Protein AF-A0A533V369-F1 (afdb_monomer_lite)

Foldseek 3Di:
DDDDDDDPLVVLVVVVVVCVVVLVPDDPVCNVVVVVVSVVVNLVSVLVVVVVDPDDDCPPPNVVSVVVVVVVVVVD

Radius of gyration: 15.68 Å; chains: 1; bounding box: 37×29×40 Å

Secondary structure (DSSP, 8-state):
---PPPPHHHHHHHHHHHTHHHHHHS-HHHHHHHHHHHHHHHHHHHHHHHHTS--SS-HHHHHHHHHHHHHHHTT-

Structure (mmCIF, N/CA/C/O backbone):
data_AF-A0A533V369-F1
#
_entry.id   AF-A0A533V369-F1
#
loop_
_atom_site.group_PDB
_atom_site.id
_atom_site.type_symbol
_atom_site.label_atom_id
_atom_site.label_alt_id
_atom_site.label_comp_id
_atom_site.label_asym_id
_atom_site.label_entity_id
_atom_site.label_seq_id
_atom_site.pdbx_PDB_ins_code
_atom_site.Cartn_x
_atom_site.Cartn_y
_atom_site.Cartn_z
_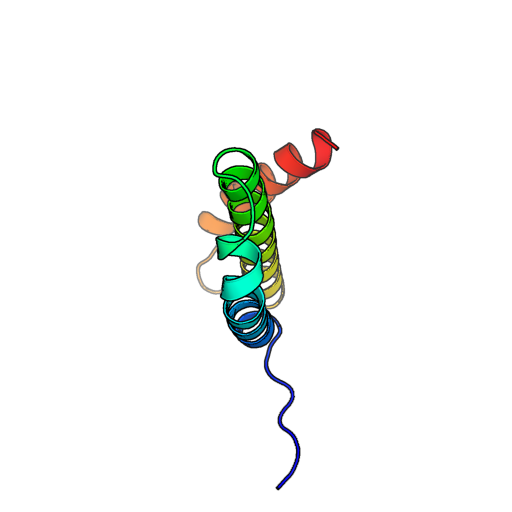atom_site.occupancy
_atom_site.B_iso_or_equiv
_atom_site.auth_seq_id
_atom_site.auth_comp_id
_atom_site.auth_asym_id
_atom_site.auth_atom_id
_atom_site.pdbx_PDB_model_num
ATOM 1 N N . MET A 1 1 ? -4.420 -15.846 -24.602 1.00 53.47 1 MET A N 1
ATOM 2 C CA . MET A 1 1 ? -3.695 -14.625 -24.192 1.00 53.47 1 MET A CA 1
ATOM 3 C C . MET A 1 1 ? -2.957 -14.917 -22.895 1.00 53.47 1 MET A C 1
ATOM 5 O O . MET A 1 1 ? -3.598 -15.348 -21.943 1.00 53.47 1 MET A O 1
ATOM 9 N N . GLY A 1 2 ? -1.627 -14.805 -22.888 1.00 58.69 2 GLY A N 1
ATOM 10 C CA . GLY A 1 2 ? -0.803 -15.114 -21.714 1.00 58.69 2 GLY A CA 1
ATOM 11 C C . GLY A 1 2 ? -1.094 -14.159 -2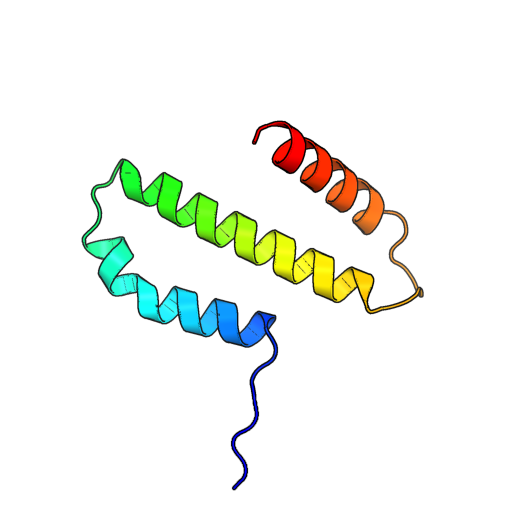0.557 1.00 58.69 2 GLY A C 1
ATOM 12 O O . GLY A 1 2 ? -1.345 -12.976 -20.775 1.00 58.69 2 GLY A O 1
ATOM 13 N N . ARG A 1 3 ? -1.100 -14.675 -19.325 1.00 70.25 3 ARG A N 1
ATOM 14 C CA . ARG A 1 3 ? -1.262 -13.862 -18.115 1.00 70.25 3 ARG A CA 1
ATOM 15 C C . ARG A 1 3 ? -0.020 -12.979 -17.955 1.00 70.25 3 ARG A C 1
ATOM 17 O O . ARG A 1 3 ? 1.024 -13.476 -17.551 1.00 70.25 3 ARG A O 1
ATOM 24 N N . THR A 1 4 ? -0.115 -11.693 -18.284 1.00 78.88 4 THR A N 1
ATOM 25 C CA . THR A 1 4 ? 0.949 -10.729 -17.978 1.00 78.88 4 THR A CA 1
ATOM 26 C C . THR A 1 4 ? 1.048 -10.581 -16.467 1.00 78.88 4 THR A C 1
ATOM 28 O O . THR A 1 4 ? 0.084 -10.163 -15.825 1.00 78.88 4 THR A O 1
ATOM 31 N N . ILE A 1 5 ? 2.200 -10.930 -15.895 1.00 74.00 5 ILE A N 1
ATOM 32 C CA . ILE A 1 5 ? 2.482 -10.670 -14.483 1.00 74.00 5 ILE A CA 1
ATOM 33 C C . ILE A 1 5 ? 2.716 -9.157 -14.340 1.00 74.00 5 ILE A C 1
ATOM 35 O O . ILE A 1 5 ? 3.620 -8.624 -14.989 1.00 74.00 5 ILE A O 1
ATOM 39 N N . PRO A 1 6 ? 1.903 -8.440 -13.545 1.00 78.19 6 PRO A N 1
ATOM 40 C CA . PRO A 1 6 ? 2.106 -7.017 -13.329 1.00 78.19 6 PRO A CA 1
ATOM 41 C C . PRO A 1 6 ? 3.426 -6.769 -12.594 1.00 78.19 6 PRO A C 1
ATOM 43 O O . PRO A 1 6 ? 3.848 -7.565 -11.753 1.00 78.19 6 PRO A O 1
ATOM 46 N N . SER A 1 7 ? 4.079 -5.641 -12.885 1.00 83.56 7 SER A N 1
ATOM 47 C CA . SER A 1 7 ? 5.244 -5.218 -12.106 1.00 83.56 7 SER A CA 1
ATOM 48 C C . SER A 1 7 ? 4.851 -5.023 -10.641 1.00 83.56 7 SER A C 1
ATOM 50 O O . SER A 1 7 ? 3.719 -4.638 -10.349 1.00 83.56 7 SER A O 1
ATOM 52 N N . PHE A 1 8 ? 5.783 -5.235 -9.710 1.00 81.19 8 PHE A N 1
ATOM 53 C CA . PHE A 1 8 ? 5.521 -5.113 -8.268 1.00 81.19 8 PHE A CA 1
ATOM 54 C C . PHE A 1 8 ? 4.893 -3.756 -7.877 1.00 81.19 8 PHE A C 1
ATOM 56 O O . PHE A 1 8 ? 4.048 -3.698 -6.988 1.00 81.19 8 PHE A O 1
ATOM 63 N N . ARG A 1 9 ? 5.207 -2.674 -8.609 1.00 83.06 9 ARG A N 1
ATOM 64 C CA . ARG A 1 9 ? 4.556 -1.355 -8.484 1.00 83.06 9 ARG A CA 1
ATOM 65 C C . ARG A 1 9 ? 3.071 -1.354 -8.854 1.00 83.06 9 ARG A C 1
ATOM 67 O O . ARG A 1 9 ? 2.281 -0.666 -8.222 1.00 83.06 9 ARG A O 1
ATOM 74 N N . ILE A 1 10 ? 2.697 -2.051 -9.923 1.00 86.44 10 ILE A N 1
ATOM 75 C CA . ILE A 1 10 ? 1.300 -2.150 -10.363 1.00 86.44 10 ILE A CA 1
ATOM 76 C C . ILE A 1 10 ? 0.546 -3.096 -9.424 1.00 86.44 10 ILE A C 1
ATOM 78 O O . ILE A 1 10 ? -0.569 -2.789 -9.004 1.00 86.44 10 ILE A O 1
ATOM 82 N N . SER A 1 11 ? 1.179 -4.208 -9.047 1.00 88.44 11 SER A N 1
ATOM 83 C CA . SER A 1 11 ? 0.637 -5.187 -8.106 1.00 88.44 11 SER A CA 1
ATOM 84 C C . SER A 1 11 ? 0.302 -4.564 -6.753 1.00 88.44 11 SER A C 1
ATOM 86 O O . SER A 1 11 ? -0.800 -4.789 -6.262 1.00 88.44 11 SER A O 1
ATOM 88 N N . SER A 1 12 ? 1.174 -3.716 -6.194 1.00 88.12 12 SER A N 1
ATOM 89 C CA . SER A 1 12 ? 0.924 -3.067 -4.899 1.00 88.12 12 SER A CA 1
ATOM 90 C C . SER A 1 12 ? -0.244 -2.077 -4.929 1.00 88.12 12 SER A C 1
ATOM 92 O O . SER A 1 12 ? -1.034 -2.030 -3.991 1.00 88.12 12 SER A O 1
ATOM 94 N N . ILE A 1 13 ? -0.436 -1.344 -6.031 1.00 89.00 13 ILE A N 1
ATOM 95 C CA . ILE A 1 13 ? -1.602 -0.459 -6.211 1.00 89.00 13 ILE A CA 1
ATOM 96 C C . ILE A 1 13 ? -2.897 -1.273 -6.316 1.00 89.00 13 ILE A C 1
ATOM 98 O O . ILE A 1 13 ? -3.935 -0.883 -5.776 1.00 89.00 13 ILE A O 1
ATOM 102 N N . ILE A 1 14 ? -2.864 -2.393 -7.045 1.00 91.44 14 ILE A N 1
ATOM 103 C CA . ILE A 1 14 ? -4.015 -3.295 -7.163 1.00 91.44 14 ILE A CA 1
ATOM 104 C C . ILE A 1 14 ? -4.350 -3.896 -5.799 1.00 91.44 14 ILE A C 1
ATOM 106 O O . ILE A 1 14 ? -5.523 -3.966 -5.436 1.00 91.44 14 ILE A O 1
ATOM 110 N N . GLU A 1 15 ? -3.335 -4.311 -5.049 1.00 90.56 15 GLU A N 1
ATOM 111 C CA . GLU A 1 15 ? -3.486 -4.852 -3.708 1.00 90.56 15 GLU A CA 1
ATOM 112 C C . GLU A 1 15 ? -4.119 -3.826 -2.772 1.00 90.56 15 GLU A C 1
ATOM 114 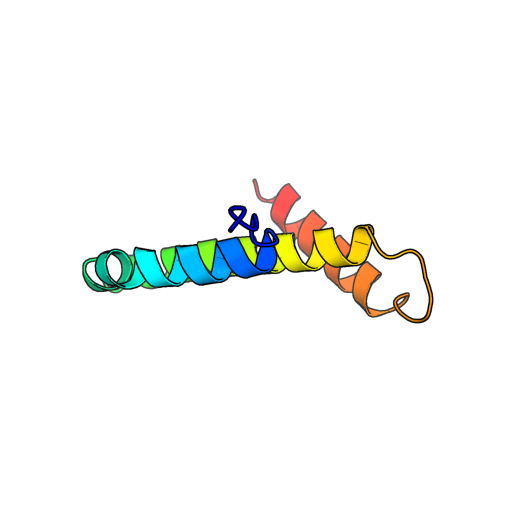O O . GLU A 1 15 ? -5.208 -4.071 -2.267 1.00 90.56 15 GLU A O 1
ATOM 119 N N . GLU A 1 16 ? -3.558 -2.628 -2.641 1.00 90.56 16 GLU A N 1
ATOM 120 C CA . GLU A 1 16 ? -4.123 -1.572 -1.794 1.00 90.56 16 GLU A CA 1
ATOM 121 C C . GLU A 1 16 ? -5.603 -1.279 -2.102 1.00 90.56 16 GLU A C 1
ATOM 123 O O . GLU A 1 16 ? -6.421 -1.085 -1.201 1.00 90.56 16 GLU A O 1
ATOM 128 N N . ARG A 1 17 ? -5.993 -1.315 -3.384 1.00 91.38 17 ARG A N 1
ATOM 129 C CA . ARG A 1 17 ? -7.400 -1.168 -3.786 1.00 91.38 17 ARG A CA 1
ATOM 130 C C . ARG A 1 17 ? -8.283 -2.301 -3.267 1.00 91.38 17 ARG A C 1
ATOM 132 O O . ARG A 1 17 ? -9.415 -2.024 -2.876 1.00 91.38 17 ARG A O 1
ATOM 139 N N . LYS A 1 18 ? -7.789 -3.541 -3.249 1.00 94.00 18 LYS A N 1
ATOM 140 C CA . LYS A 1 18 ? -8.504 -4.694 -2.675 1.00 94.00 18 LYS A CA 1
ATOM 141 C C . LYS A 1 18 ? -8.668 -4.572 -1.166 1.00 94.00 18 LYS A C 1
ATOM 143 O O . LYS A 1 18 ? -9.676 -5.029 -0.643 1.00 94.00 18 LYS A O 1
ATOM 148 N N . TRP A 1 19 ? -7.726 -3.928 -0.485 1.00 93.50 19 TRP A N 1
ATOM 149 C CA . TRP A 1 19 ? -7.782 -3.735 0.961 1.00 93.50 19 TRP A CA 1
ATOM 150 C C . TRP A 1 19 ? -8.646 -2.537 1.403 1.00 93.50 19 TRP A C 1
ATOM 152 O O . TRP A 1 19 ? -8.871 -2.350 2.598 1.00 93.50 19 TRP A O 1
ATOM 162 N N . LYS A 1 20 ? -9.211 -1.748 0.476 1.00 90.69 20 LYS A N 1
ATOM 163 C CA . LYS A 1 20 ? -10.116 -0.629 0.812 1.00 90.69 20 LYS A CA 1
ATOM 164 C C . LYS A 1 20 ? -11.305 -1.007 1.714 1.00 90.69 20 LYS A C 1
ATOM 166 O O . LYS A 1 20 ? -11.574 -0.245 2.641 1.00 90.69 20 LYS A O 1
ATOM 171 N N . PRO A 1 21 ? -12.024 -2.128 1.499 1.00 93.94 21 PRO A N 1
ATOM 172 C CA . PRO A 1 21 ? -13.117 -2.529 2.384 1.00 93.94 21 PRO A CA 1
ATOM 173 C C . PRO A 1 21 ? -12.630 -2.811 3.808 1.00 93.94 21 PRO A C 1
ATOM 175 O O . PRO A 1 21 ? -13.253 -2.350 4.759 1.00 93.94 21 PRO A O 1
ATOM 178 N N . PHE A 1 22 ? -11.475 -3.472 3.946 1.00 91.00 22 PHE A N 1
ATOM 179 C CA . PHE A 1 22 ? -10.841 -3.732 5.239 1.00 91.00 22 PHE A CA 1
ATOM 180 C C . PHE A 1 22 ? -10.453 -2.427 5.941 1.00 91.00 22 PHE A C 1
ATOM 182 O O . PHE A 1 22 ? -10.819 -2.197 7.088 1.00 91.00 22 PHE A O 1
ATOM 189 N N . ARG A 1 23 ? -9.812 -1.498 5.225 1.00 91.50 23 ARG A N 1
ATOM 190 C CA . ARG A 1 23 ? -9.502 -0.166 5.760 1.00 91.50 23 ARG A CA 1
ATOM 191 C C . ARG A 1 23 ? -10.753 0.566 6.253 1.00 91.50 23 ARG A C 1
ATOM 193 O O . ARG A 1 23 ? -10.695 1.317 7.223 1.00 91.50 23 ARG A O 1
ATOM 200 N N . ASN A 1 24 ? -11.888 0.387 5.581 1.00 91.38 24 ASN A N 1
ATOM 201 C CA . ASN A 1 24 ? -13.130 1.041 5.974 1.00 91.38 24 ASN A CA 1
ATOM 202 C C . ASN A 1 24 ? -13.721 0.460 7.265 1.00 91.38 24 ASN A C 1
ATOM 204 O O . ASN A 1 24 ? -14.272 1.248 8.036 1.00 91.38 24 ASN A O 1
ATOM 208 N N . SER A 1 25 ? -13.559 -0.846 7.514 1.00 92.94 25 SER A N 1
ATOM 209 C CA . SER A 1 25 ? -14.027 -1.531 8.730 1.00 92.94 25 SER A CA 1
ATOM 210 C C . SER A 1 25 ? -13.134 -1.341 9.958 1.00 92.94 25 SER A C 1
ATOM 212 O O . SER A 1 25 ? -13.584 -1.590 11.070 1.00 92.94 25 SER A O 1
ATOM 214 N N . VAL A 1 26 ? -11.881 -0.922 9.772 1.00 91.12 26 VAL A N 1
ATOM 215 C CA . VA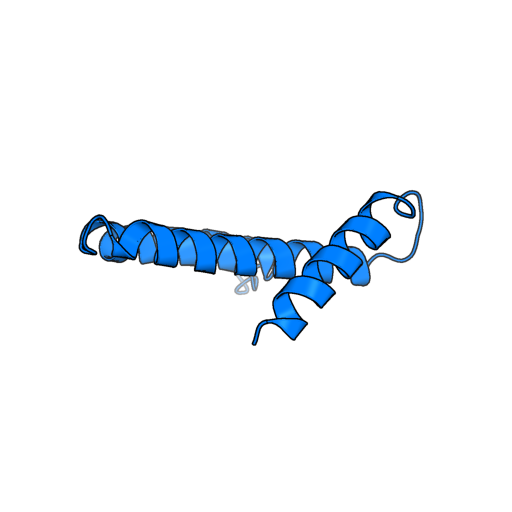L A 1 26 ? -10.939 -0.635 10.867 1.00 91.12 26 VAL A CA 1
ATOM 216 C C . VAL A 1 26 ? -11.375 0.622 11.640 1.00 91.12 26 VAL A C 1
ATOM 218 O O . VAL A 1 26 ? -12.017 1.508 11.070 1.00 91.12 26 VAL A O 1
ATOM 221 N N . ASP A 1 27 ? -11.049 0.720 12.931 1.00 91.44 27 ASP A N 1
ATOM 222 C CA . ASP A 1 27 ? -11.341 1.914 13.733 1.00 91.44 27 ASP A CA 1
ATOM 223 C C . ASP A 1 27 ? -10.492 3.127 13.295 1.00 91.44 27 ASP A C 1
ATOM 225 O O . ASP A 1 27 ? -9.446 2.993 12.659 1.00 91.44 27 ASP A O 1
ATOM 229 N N . LYS A 1 28 ? -10.937 4.352 13.601 1.00 85.50 28 LYS A N 1
ATOM 230 C CA . LYS A 1 28 ? -10.220 5.578 13.207 1.00 85.50 28 LYS A CA 1
ATOM 231 C C . LYS A 1 28 ? -8.784 5.627 13.740 1.00 85.50 28 LYS A C 1
ATOM 233 O O . LYS A 1 28 ? -7.938 6.179 13.036 1.00 85.50 28 LYS A O 1
ATOM 238 N N . GLY A 1 29 ? -8.514 5.069 14.925 1.00 84.06 29 GLY A N 1
ATOM 239 C CA . GLY A 1 29 ? -7.160 5.020 15.491 1.00 84.06 29 GLY A CA 1
ATOM 240 C C . GLY A 1 29 ? -6.203 4.179 14.643 1.00 84.06 29 GLY A C 1
ATOM 241 O O . GLY A 1 29 ? -5.116 4.629 14.281 1.00 84.06 29 GLY A O 1
ATOM 242 N N . ASP A 1 30 ? -6.668 3.009 14.220 1.00 87.75 30 ASP A N 1
ATOM 243 C CA . ASP A 1 30 ? -5.849 2.011 13.530 1.00 87.75 30 ASP A CA 1
ATOM 244 C C . ASP A 1 30 ? -5.755 2.255 12.015 1.00 87.75 30 ASP A C 1
ATOM 246 O O . ASP A 1 30 ? -4.818 1.796 11.356 1.00 87.75 30 ASP A O 1
ATOM 250 N N . LYS A 1 31 ? -6.674 3.047 11.440 1.00 90.06 31 LYS A N 1
ATOM 251 C CA . LYS A 1 31 ? -6.601 3.468 10.026 1.00 90.06 31 LYS A CA 1
ATOM 252 C C . LYS A 1 31 ? -5.302 4.197 9.703 1.00 90.06 31 LYS A C 1
ATOM 254 O O . LYS A 1 31 ? -4.783 4.034 8.603 1.00 90.06 31 LYS A O 1
ATOM 259 N N . LYS A 1 32 ? -4.778 4.985 10.646 1.00 90.25 32 LYS A N 1
ATOM 260 C CA . LYS A 1 32 ? -3.521 5.715 10.453 1.00 90.25 32 LYS A CA 1
ATOM 261 C C . LYS A 1 32 ? -2.341 4.753 10.313 1.00 90.25 32 LYS A C 1
ATOM 263 O O . LYS A 1 32 ? -1.568 4.881 9.372 1.00 90.25 32 LYS A O 1
ATOM 268 N N . MET A 1 33 ? -2.254 3.760 11.195 1.00 89.56 33 MET A N 1
ATOM 269 C CA . MET A 1 33 ? -1.199 2.744 11.152 1.00 89.56 33 MET A CA 1
ATOM 270 C C . MET A 1 33 ? -1.295 1.887 9.884 1.00 89.56 33 MET A C 1
ATOM 272 O O . MET A 1 33 ? -0.287 1.579 9.250 1.00 89.56 33 MET A O 1
ATOM 276 N N . PHE A 1 34 ? -2.519 1.571 9.456 1.00 90.06 34 PHE A N 1
ATOM 277 C CA . PHE A 1 34 ? -2.766 0.903 8.182 1.00 90.06 34 PHE A CA 1
ATOM 278 C C . PHE A 1 34 ? -2.260 1.726 6.982 1.00 90.06 34 PHE A C 1
ATOM 280 O O . PHE A 1 34 ? -1.584 1.191 6.101 1.00 90.06 34 PHE A O 1
ATOM 287 N N . ASP A 1 35 ? -2.540 3.032 6.950 1.00 90.31 35 ASP A N 1
ATOM 288 C CA . ASP A 1 35 ? -2.066 3.925 5.886 1.00 90.31 35 ASP A CA 1
ATOM 289 C C . ASP A 1 35 ? -0.537 4.075 5.887 1.00 90.31 35 ASP A C 1
ATOM 291 O O . ASP A 1 35 ? 0.090 4.079 4.823 1.00 90.31 35 ASP A O 1
ATOM 295 N N . GLU A 1 36 ? 0.076 4.159 7.069 1.00 91.06 36 GLU A N 1
ATOM 296 C CA . GLU A 1 36 ? 1.531 4.221 7.238 1.00 91.06 36 GLU A CA 1
ATOM 297 C C . GLU A 1 36 ? 2.216 2.954 6.709 1.00 91.06 36 GLU A C 1
ATOM 299 O O . GLU A 1 36 ? 3.208 3.050 5.981 1.00 91.06 36 GLU A O 1
ATOM 304 N N . MET A 1 37 ? 1.644 1.775 6.968 1.00 89.69 37 MET A N 1
ATOM 305 C CA . MET A 1 37 ? 2.145 0.501 6.445 1.00 89.69 37 MET A CA 1
ATOM 306 C C . MET A 1 37 ? 2.166 0.477 4.905 1.00 89.69 37 MET A C 1
ATOM 308 O O . MET A 1 37 ? 3.182 0.129 4.296 1.00 89.69 37 MET A O 1
ATOM 312 N N . PHE A 1 38 ? 1.078 0.897 4.248 1.00 89.75 38 PHE A N 1
ATOM 313 C CA . PHE A 1 38 ? 1.029 0.973 2.779 1.00 89.75 38 PHE A CA 1
ATOM 314 C C . PHE A 1 38 ? 1.941 2.071 2.213 1.00 89.75 38 PHE A C 1
ATOM 316 O O . PHE A 1 38 ? 2.510 1.905 1.129 1.00 89.75 38 PHE A O 1
ATOM 323 N N . SER A 1 39 ? 2.126 3.178 2.939 1.00 89.56 39 SER A N 1
ATOM 324 C CA . SER A 1 39 ? 3.092 4.224 2.585 1.00 89.56 39 SER A CA 1
ATOM 325 C C . SER A 1 39 ? 4.525 3.684 2.569 1.00 89.56 39 SER A C 1
ATOM 327 O O . SER A 1 39 ? 5.251 3.901 1.595 1.00 89.56 39 SER A O 1
ATOM 329 N N . LEU A 1 40 ? 4.913 2.907 3.585 1.00 88.62 40 LEU A N 1
ATOM 330 C CA . LEU A 1 40 ? 6.231 2.274 3.654 1.00 88.62 40 LEU A CA 1
ATOM 331 C C . LEU A 1 40 ? 6.448 1.290 2.494 1.00 88.62 40 LEU A C 1
ATOM 333 O O . LEU A 1 40 ? 7.469 1.349 1.807 1.00 88.62 40 LEU A O 1
ATOM 337 N N . ALA A 1 41 ? 5.458 0.441 2.205 1.00 87.12 41 ALA A N 1
ATOM 338 C CA . ALA A 1 41 ? 5.523 -0.497 1.085 1.00 87.12 41 ALA A CA 1
ATOM 339 C C . ALA A 1 41 ? 5.693 0.217 -0.272 1.00 87.12 41 ALA A C 1
ATOM 341 O O . ALA A 1 41 ? 6.456 -0.227 -1.134 1.00 87.12 41 ALA A O 1
ATOM 342 N N . ARG A 1 42 ? 5.021 1.359 -0.479 1.00 86.62 42 ARG A N 1
ATOM 343 C CA . ARG A 1 42 ? 5.197 2.193 -1.683 1.00 86.62 42 ARG A CA 1
ATOM 344 C C . ARG A 1 42 ? 6.603 2.781 -1.776 1.00 86.62 42 ARG A C 1
ATOM 346 O O . ARG A 1 42 ? 7.190 2.760 -2.857 1.00 86.62 42 ARG A O 1
ATOM 353 N N . GLN A 1 43 ? 7.142 3.277 -0.665 1.00 85.88 43 GLN A N 1
ATOM 354 C CA . GLN A 1 43 ? 8.493 3.837 -0.606 1.00 85.88 43 GLN A CA 1
ATOM 355 C C . GLN A 1 43 ? 9.562 2.792 -0.933 1.00 85.88 43 GLN A C 1
ATOM 357 O O . GLN A 1 43 ? 10.458 3.079 -1.731 1.00 85.88 43 GLN A O 1
ATOM 362 N N . TYR A 1 44 ? 9.421 1.581 -0.388 1.00 86.00 44 TYR A N 1
ATOM 363 C CA . TYR A 1 44 ? 10.302 0.453 -0.684 1.00 86.00 44 TYR A CA 1
ATOM 364 C C . TYR A 1 44 ? 10.241 0.071 -2.165 1.00 86.00 44 TYR A C 1
ATOM 366 O O . TYR A 1 44 ? 11.265 0.034 -2.838 1.00 86.00 44 TYR A O 1
ATOM 374 N N . ASN A 1 45 ? 9.031 -0.091 -2.714 1.00 85.25 45 ASN A N 1
ATOM 375 C CA . ASN A 1 45 ? 8.841 -0.367 -4.139 1.00 85.25 45 ASN A CA 1
ATOM 376 C C . ASN A 1 45 ? 9.476 0.718 -5.028 1.00 85.25 45 ASN A C 1
ATOM 378 O O . ASN A 1 45 ? 10.100 0.413 -6.044 1.00 85.25 45 ASN A O 1
ATOM 382 N N . SER A 1 46 ? 9.335 1.994 -4.662 1.00 82.88 46 SER A N 1
ATOM 383 C CA . SER A 1 46 ? 9.984 3.087 -5.388 1.00 82.88 46 SER A CA 1
ATOM 384 C C . SER A 1 46 ? 11.504 2.930 -5.355 1.00 82.88 46 SER A C 1
ATOM 386 O O . SER A 1 46 ? 12.135 2.915 -6.409 1.00 82.88 46 SER A O 1
ATOM 388 N N . ALA A 1 47 ? 12.085 2.728 -4.169 1.00 82.81 47 ALA A N 1
ATOM 389 C CA . ALA A 1 47 ? 13.524 2.547 -4.000 1.00 82.81 47 ALA A CA 1
ATOM 390 C C . ALA A 1 47 ? 14.058 1.361 -4.817 1.00 82.81 47 ALA A C 1
ATOM 392 O O . ALA A 1 47 ? 14.991 1.535 -5.595 1.00 82.81 47 ALA A O 1
ATOM 393 N N . SER A 1 48 ? 13.416 0.189 -4.747 1.00 80.62 48 SER A N 1
ATOM 394 C CA . SER A 1 48 ? 13.826 -0.997 -5.513 1.00 80.62 48 SER A CA 1
ATOM 395 C C . SER A 1 48 ? 13.825 -0.753 -7.023 1.00 80.62 48 SER A C 1
ATOM 397 O O . SER A 1 48 ? 14.706 -1.230 -7.734 1.00 80.62 48 SER A O 1
ATOM 399 N N . TYR A 1 49 ? 12.856 0.011 -7.533 1.00 77.31 49 TYR A N 1
ATOM 400 C CA . TYR A 1 49 ? 12.808 0.369 -8.949 1.00 77.31 49 TYR A CA 1
ATOM 401 C C . TYR A 1 49 ? 13.960 1.294 -9.365 1.00 77.31 49 TYR A C 1
ATOM 403 O O . TYR A 1 49 ? 14.482 1.162 -10.474 1.00 77.31 49 TYR A O 1
ATOM 411 N N . HIS A 1 50 ? 14.360 2.212 -8.485 1.00 74.44 50 HIS A N 1
ATOM 412 C CA . HIS A 1 50 ? 15.493 3.105 -8.716 1.00 74.44 50 HIS A C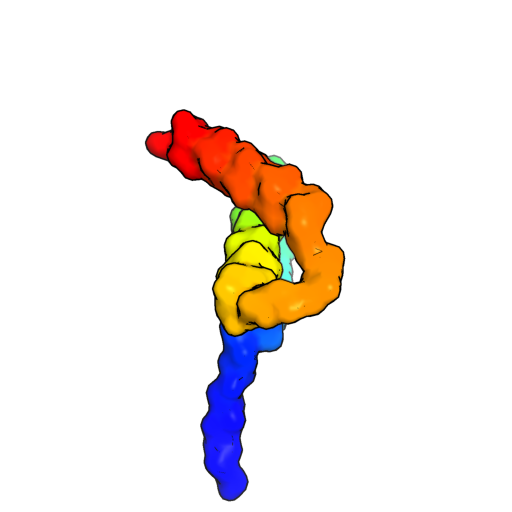A 1
ATOM 413 C C . HIS A 1 50 ? 16.838 2.372 -8.608 1.00 74.44 50 HIS A C 1
ATOM 415 O O . HIS A 1 50 ? 17.707 2.611 -9.440 1.00 74.44 50 HIS A O 1
ATOM 421 N N . CYS A 1 51 ? 16.974 1.384 -7.714 1.00 70.62 51 CYS A N 1
ATOM 422 C CA . CYS A 1 51 ? 18.181 0.553 -7.607 1.00 70.62 51 CYS A CA 1
ATOM 423 C C . CYS A 1 51 ? 18.505 -0.242 -8.886 1.00 70.62 51 CYS A C 1
ATOM 425 O O . CYS A 1 51 ? 19.669 -0.504 -9.167 1.00 70.62 51 CYS A O 1
ATOM 427 N N . VAL A 1 52 ? 17.492 -0.636 -9.665 1.00 66.19 52 VAL A N 1
ATOM 428 C CA . VAL A 1 52 ? 17.671 -1.448 -10.887 1.00 66.19 52 VAL A CA 1
ATOM 429 C C . VAL A 1 52 ? 18.039 -0.595 -12.110 1.00 66.19 52 VAL A C 1
ATOM 431 O O . VAL A 1 52 ? 18.437 -1.140 -13.138 1.00 66.19 52 VAL A O 1
ATOM 434 N N . ARG A 1 53 ? 17.943 0.741 -12.033 1.00 60.88 53 ARG A N 1
ATOM 435 C CA . ARG A 1 53 ? 18.334 1.632 -13.135 1.00 60.88 53 ARG A CA 1
ATOM 436 C C . ARG A 1 53 ? 19.699 2.267 -12.879 1.00 60.88 53 ARG A C 1
ATOM 438 O O . ARG A 1 53 ? 19.759 3.285 -12.193 1.00 60.88 53 ARG A O 1
ATOM 445 N N . PRO A 1 54 ? 20.790 1.740 -13.466 1.00 54.72 54 PRO A N 1
ATOM 446 C CA . PRO A 1 54 ? 22.083 2.379 -13.341 1.00 54.72 54 PRO A CA 1
ATOM 447 C C . PRO A 1 54 ? 22.095 3.652 -14.200 1.00 54.72 54 PRO A C 1
ATOM 449 O O . PRO A 1 54 ? 22.060 3.595 -15.423 1.00 54.72 54 PRO A O 1
ATOM 452 N N . TYR A 1 55 ? 22.110 4.788 -13.501 1.00 57.84 55 TYR A N 1
ATOM 453 C CA . TYR A 1 55 ? 22.676 6.082 -13.886 1.00 57.84 55 TYR A CA 1
ATOM 454 C C . TYR A 1 55 ? 22.255 6.696 -15.231 1.00 57.84 55 TYR A C 1
ATOM 456 O O . TYR A 1 55 ? 22.799 6.351 -16.274 1.00 57.84 55 TYR A O 1
ATOM 464 N N . GLN A 1 56 ? 21.425 7.747 -15.164 1.00 54.19 56 GLN A N 1
ATOM 465 C CA . GLN A 1 56 ? 21.645 8.930 -16.013 1.00 54.19 56 GLN A CA 1
ATOM 466 C C . GLN A 1 56 ? 21.459 10.275 -15.282 1.00 54.19 56 GLN A C 1
ATOM 468 O O . GLN A 1 56 ? 22.066 11.224 -15.742 1.00 54.19 56 GLN A O 1
ATOM 473 N N . ASN A 1 57 ? 20.716 10.394 -14.159 1.00 47.75 57 ASN A N 1
ATOM 474 C CA . ASN A 1 57 ? 20.496 11.701 -13.481 1.00 47.75 57 ASN A CA 1
ATOM 475 C C . ASN A 1 57 ? 20.093 11.651 -11.970 1.00 47.75 57 ASN A C 1
ATOM 477 O O . ASN A 1 57 ? 19.481 12.595 -11.475 1.00 47.75 57 ASN A O 1
ATOM 481 N N . THR A 1 58 ? 20.356 10.580 -11.202 1.00 51.62 58 THR A N 1
ATOM 482 C CA . THR A 1 58 ? 19.711 10.366 -9.871 1.00 51.62 58 THR A CA 1
ATOM 483 C C . THR A 1 58 ? 20.607 10.498 -8.630 1.00 51.62 58 THR A C 1
ATOM 485 O O . THR A 1 58 ? 20.252 10.015 -7.560 1.00 51.62 58 THR A O 1
ATOM 488 N N . THR A 1 59 ? 21.742 11.193 -8.688 1.00 53.34 59 THR A N 1
ATOM 489 C CA . THR A 1 59 ? 22.658 11.277 -7.528 1.00 53.34 59 THR A CA 1
ATOM 490 C C . THR A 1 59 ? 22.093 12.020 -6.305 1.00 53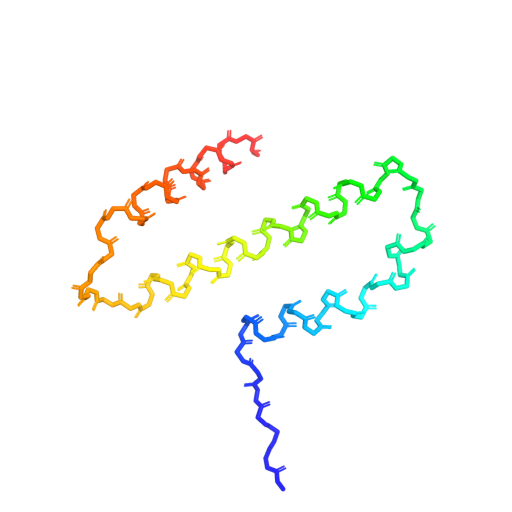.34 59 THR A C 1
ATOM 492 O O . THR A 1 59 ? 22.512 11.730 -5.190 1.00 53.34 59 THR A O 1
ATOM 495 N N . TYR A 1 60 ? 21.119 12.926 -6.459 1.00 55.34 60 TYR A N 1
ATOM 496 C CA . TYR A 1 60 ? 20.577 13.706 -5.329 1.00 55.34 60 TYR A CA 1
ATOM 497 C C . TYR A 1 60 ? 19.377 13.058 -4.616 1.00 55.34 60 TYR A C 1
ATOM 499 O O . TYR A 1 60 ? 19.256 13.165 -3.396 1.00 55.34 60 TYR A O 1
ATOM 507 N N . PHE A 1 61 ? 18.495 12.368 -5.347 1.00 52.88 61 PHE A N 1
ATOM 508 C CA . PHE A 1 61 ? 17.293 11.756 -4.762 1.00 52.88 61 PHE A CA 1
ATOM 509 C C . PHE A 1 61 ? 17.581 10.411 -4.087 1.00 52.88 61 PHE A C 1
ATOM 511 O O . PHE A 1 61 ? 16.992 10.116 -3.046 1.00 52.88 61 PHE A O 1
ATOM 518 N N . ASP A 1 62 ? 18.520 9.626 -4.621 1.00 55.22 62 ASP A N 1
ATOM 519 C CA . ASP A 1 62 ? 18.813 8.293 -4.088 1.00 55.22 62 ASP A CA 1
ATOM 520 C C . ASP A 1 62 ? 19.519 8.361 -2.718 1.00 55.22 62 ASP A C 1
ATOM 522 O O . ASP A 1 62 ? 19.195 7.582 -1.826 1.00 55.22 62 ASP A O 1
ATOM 526 N N . VAL A 1 63 ? 20.399 9.343 -2.471 1.00 57.81 63 VAL A N 1
ATOM 527 C CA . VAL A 1 63 ? 21.108 9.484 -1.177 1.00 57.81 63 VAL A CA 1
ATOM 528 C C . VAL A 1 63 ? 20.162 9.901 -0.042 1.00 57.81 63 VAL A C 1
ATOM 530 O O . VAL A 1 63 ? 20.230 9.363 1.069 1.00 57.81 63 VAL A O 1
ATOM 533 N N . HIS A 1 64 ? 19.236 10.825 -0.310 1.00 58.12 64 HIS A N 1
ATOM 534 C CA . HIS A 1 64 ? 18.219 11.217 0.669 1.00 58.12 64 HIS A CA 1
ATOM 535 C C . HIS A 1 64 ? 17.243 10.075 0.964 1.00 58.12 64 HIS A C 1
ATOM 537 O O . HIS A 1 64 ? 16.881 9.868 2.122 1.00 58.12 64 HIS A O 1
ATOM 543 N N . HIS A 1 65 ? 16.845 9.300 -0.048 1.00 57.41 65 HIS A N 1
ATOM 544 C CA . HIS A 1 65 ? 15.897 8.202 0.149 1.00 57.41 65 HIS A CA 1
ATOM 545 C C . HIS A 1 65 ? 16.537 7.005 0.868 1.00 57.41 65 HIS A C 1
ATOM 547 O O . HIS A 1 65 ? 15.976 6.485 1.830 1.00 57.41 65 HIS A O 1
ATOM 553 N N . ILE A 1 66 ? 17.765 6.626 0.500 1.00 57.94 66 ILE A N 1
ATOM 554 C CA . ILE A 1 66 ? 18.501 5.524 1.145 1.00 57.94 66 ILE A CA 1
ATOM 555 C C . ILE A 1 66 ? 18.819 5.846 2.614 1.00 57.94 66 ILE A C 1
ATOM 557 O O . ILE A 1 66 ? 18.632 4.992 3.480 1.00 57.94 66 ILE A O 1
ATOM 561 N N . SER A 1 67 ? 19.228 7.081 2.927 1.00 56.94 67 SER A N 1
ATOM 562 C CA . SER A 1 67 ? 19.476 7.492 4.322 1.00 56.94 67 SER A CA 1
ATOM 563 C C . SER A 1 67 ? 18.195 7.551 5.166 1.00 56.94 67 SER A C 1
ATOM 565 O O . SER A 1 67 ? 18.230 7.286 6.369 1.00 56.94 67 SER A O 1
ATOM 567 N N . SER A 1 68 ? 17.049 7.845 4.545 1.00 56.88 68 SER A N 1
ATOM 568 C CA . SER A 1 68 ? 15.732 7.798 5.197 1.00 56.88 68 SER A CA 1
ATOM 569 C C . SER A 1 68 ? 15.309 6.360 5.508 1.00 56.88 68 SER A C 1
ATOM 571 O O . SER A 1 68 ? 14.820 6.083 6.600 1.00 56.88 68 SER A O 1
ATOM 573 N N . LEU A 1 69 ? 15.562 5.426 4.585 1.00 55.22 69 LEU A N 1
ATOM 574 C CA . LEU A 1 69 ? 15.283 4.001 4.775 1.00 55.22 69 LEU A CA 1
ATOM 575 C C . LEU A 1 69 ? 16.177 3.372 5.851 1.00 55.22 69 LEU A C 1
ATOM 577 O O . LEU A 1 69 ? 15.677 2.610 6.673 1.00 55.22 69 LEU A O 1
ATOM 581 N N . GLN A 1 70 ? 17.465 3.731 5.913 1.00 59.12 70 GLN A N 1
ATOM 582 C CA . GLN A 1 70 ? 18.361 3.270 6.983 1.00 59.12 70 GLN A CA 1
ATOM 583 C C . GLN A 1 70 ? 17.863 3.687 8.373 1.00 59.12 70 GLN A C 1
ATOM 585 O O . GLN A 1 70 ? 17.877 2.876 9.293 1.00 59.12 70 GLN A O 1
ATOM 590 N N . LYS A 1 71 ? 17.347 4.914 8.520 1.00 57.38 71 LYS A N 1
ATOM 591 C CA . LYS A 1 71 ? 16.770 5.386 9.790 1.00 57.38 71 LYS A CA 1
ATOM 592 C C . LYS A 1 71 ? 15.516 4.613 10.201 1.00 57.38 71 LYS A C 1
ATOM 594 O O . LYS A 1 71 ? 15.321 4.394 11.387 1.00 57.38 71 LYS A O 1
ATOM 599 N N . ILE A 1 72 ? 14.685 4.200 9.243 1.00 54.28 72 ILE A N 1
ATOM 600 C CA . ILE A 1 72 ? 13.472 3.409 9.507 1.00 54.28 72 ILE A CA 1
ATOM 601 C C . ILE A 1 72 ? 13.833 1.966 9.892 1.00 54.28 72 ILE A C 1
ATOM 603 O O . ILE A 1 72 ? 13.241 1.421 10.816 1.00 54.28 72 ILE A O 1
ATOM 607 N N . VAL A 1 73 ? 14.828 1.365 9.230 1.00 52.84 73 VAL A N 1
ATOM 608 C CA . VAL A 1 73 ? 15.302 0.004 9.544 1.00 52.84 73 VAL A CA 1
ATOM 609 C C . VAL A 1 73 ? 16.003 -0.059 10.904 1.00 52.84 73 VAL A C 1
ATOM 611 O O . VAL A 1 73 ? 15.887 -1.067 11.577 1.00 52.84 73 VAL A O 1
ATOM 614 N N . SER A 1 74 ? 16.680 1.005 11.347 1.00 47.25 74 SER A N 1
ATOM 615 C CA . SER A 1 74 ? 17.315 1.050 12.677 1.00 47.25 74 SER A CA 1
ATOM 616 C C . SER A 1 74 ? 16.351 1.259 13.856 1.00 47.25 74 SER A C 1
ATOM 618 O O . SER A 1 74 ? 16.804 1.242 14.997 1.00 47.25 74 SER A O 1
ATOM 620 N N . ILE A 1 75 ? 15.060 1.506 13.608 1.00 51.19 75 ILE A N 1
ATOM 621 C CA . ILE A 1 75 ? 14.027 1.658 14.655 1.00 51.19 75 ILE A CA 1
ATOM 622 C C . ILE A 1 75 ? 13.298 0.324 14.932 1.00 51.19 75 ILE A C 1
ATOM 624 O O . ILE A 1 75 ? 12.611 0.209 15.946 1.00 51.19 75 ILE A O 1
ATOM 628 N N . VAL A 1 76 ? 13.468 -0.678 14.061 1.00 43.31 76 VAL A N 1
ATOM 629 C CA . VAL A 1 76 ? 12.982 -2.061 14.235 1.00 43.31 76 VAL A CA 1
ATOM 630 C C . VAL A 1 76 ? 14.101 -2.925 14.801 1.00 43.31 76 VAL A C 1
ATOM 632 O O . VAL A 1 76 ? 13.803 -3.727 15.711 1.00 43.31 76 VAL A O 1
#

Sequence (76 aa):
MGRTIPSFRISSIIEERKWKPFRNSVDKGDKKMFDEMFSLARQYNSASYHCVRPYQNTTYFDVHHISSLQKIVSIV

pLDDT: mean 75.4, std 16.01, range [43.31, 94.0]